Protein AF-A0A5R9L5Q1-F1 (afdb_monomer)

Organism: NCBI:txid1979387

Solvent-accessible surface area (backbone atoms only — not comparable to full-atom values): 7471 Å² total; per-residue (Å²): 134,85,51,80,63,55,55,52,48,53,53,50,52,54,51,52,48,52,56,34,30,76,72,69,36,64,41,78,45,87,42,58,90,82,37,53,93,32,32,35,36,38,36,56,90,69,50,39,33,39,31,31,71,37,97,82,75,76,49,78,41,80,76,47,74,56,52,72,70,56,48,52,51,52,24,62,74,69,72,47,72,80,74,80,62,74,69,77,74,88,49,88,90,71,72,74,61,86,88,66,70,76,78,84,76,91,75,79,89,82,82,90,82,85,86,133

Secondary structure (DSSP, 8-state):
---HHHHHHHHHHHHHHHHHHHTT--EEE--HHHHTTSEEEE-TTS-EEEEEE-TTSS-EEEEEEPPHHHHHHHHHHTTPPP----TT---GGG---GGGPPP-------------

Sequence (116 aa):
MRTKLEIRLDEGIRKLRLETFEKGFPFMIHDQEIAGEGFILEYPAGTMKLMKLAANNQDIVEIRSFNSTEIDQIRKRHNLSFPNIPELSLHPDRMMPIKNLPLLKSSIPTINISFS

Nearest PDB structures (foldseek):
  7eyq-assembly1_A  TM=5.553E-01  e=8.674E-01  Recombinant vesicular stomatitis Indiana virus rVSV-G/GFP
  7eye-assembly1_A  TM=5.681E-01  e=1.342E+00  Recombinant vesicular stomatitis Indiana virus rVSV-G/GFP
  7r5j-assembly1_D0  TM=4.997E-01  e=1.113E+00  Homo sapiens
  5wlc-assembly1_LH  TM=6.155E-01  e=3.872E+00  Saccharomyces cerevisiae BY4741
  9hcj-assembly1_D0  TM=5.224E-01  e=2.503E+00  Dictyostelium discoideum

Structure (mmCIF, N/CA/C/O backbone):
data_AF-A0A5R9L5Q1-F1
#
_entry.id   AF-A0A5R9L5Q1-F1
#
loop_
_atom_site.group_PDB
_atom_site.id
_atom_site.type_symbol
_atom_site.label_atom_id
_atom_site.label_alt_id
_atom_site.label_comp_id
_atom_site.label_asym_id
_atom_site.label_entity_id
_atom_site.label_seq_id
_atom_site.pdbx_PDB_ins_code
_atom_site.Cartn_x
_atom_site.Cartn_y
_atom_site.Cartn_z
_atom_site.occupancy
_atom_site.B_iso_or_equiv
_atom_site.auth_seq_id
_atom_site.auth_comp_id
_atom_site.auth_asym_id
_atom_site.auth_atom_id
_atom_site.pdbx_PDB_model_num
ATOM 1 N N . MET A 1 1 ? 16.016 15.816 -10.478 1.00 65.75 1 MET A N 1
ATOM 2 C CA . MET A 1 1 ? 17.091 14.815 -10.285 1.00 65.75 1 MET A CA 1
ATOM 3 C C . MET A 1 1 ? 17.016 14.372 -8.835 1.00 65.75 1 MET A C 1
ATOM 5 O O . MET A 1 1 ? 17.015 15.256 -7.991 1.00 65.75 1 MET A O 1
ATOM 9 N N . ARG A 1 2 ? 16.863 13.070 -8.552 1.00 78.56 2 ARG A N 1
ATOM 10 C CA . ARG A 1 2 ? 16.746 12.590 -7.163 1.00 78.56 2 ARG A CA 1
ATOM 11 C C . ARG A 1 2 ? 18.084 12.674 -6.437 1.00 78.56 2 ARG A C 1
ATOM 13 O O . ARG A 1 2 ? 19.137 12.487 -7.053 1.00 78.56 2 ARG A O 1
ATOM 20 N N . THR A 1 3 ? 18.050 12.926 -5.137 1.00 90.81 3 THR A N 1
ATOM 21 C CA . THR A 1 3 ? 19.245 12.927 -4.290 1.00 90.81 3 THR A CA 1
ATOM 22 C C . THR A 1 3 ? 19.685 11.497 -3.950 1.00 90.81 3 THR A C 1
ATOM 24 O O . THR A 1 3 ? 18.905 10.546 -3.977 1.00 90.81 3 THR A O 1
ATOM 27 N N . LYS A 1 4 ? 20.958 11.316 -3.569 1.00 88.50 4 LYS A N 1
ATOM 28 C CA . LYS A 1 4 ? 21.460 10.020 -3.062 1.00 88.50 4 LYS A CA 1
ATOM 29 C C . LYS A 1 4 ? 20.750 9.561 -1.783 1.00 88.50 4 LYS A C 1
ATOM 31 O O . LYS A 1 4 ? 20.823 8.385 -1.432 1.00 88.50 4 LYS A O 1
ATOM 36 N N . LEU A 1 5 ? 20.165 10.492 -1.030 1.00 89.75 5 LEU A N 1
ATOM 37 C CA . LEU A 1 5 ? 19.407 10.175 0.174 1.00 89.75 5 LEU A CA 1
ATOM 38 C C . LEU A 1 5 ? 18.028 9.623 -0.196 1.00 89.75 5 LEU A C 1
ATOM 40 O O . LEU A 1 5 ? 17.662 8.572 0.313 1.00 89.75 5 LEU A O 1
ATOM 44 N N . GLU A 1 6 ? 17.335 10.268 -1.136 1.00 81.69 6 GLU A N 1
ATOM 45 C CA . GLU A 1 6 ? 16.043 9.807 -1.666 1.00 81.69 6 GLU A CA 1
ATOM 46 C C . GLU A 1 6 ? 16.139 8.398 -2.252 1.00 81.69 6 GLU A C 1
ATOM 48 O O . GLU A 1 6 ? 15.339 7.542 -1.906 1.00 81.69 6 GLU A O 1
ATOM 53 N N . ILE A 1 7 ? 17.171 8.112 -3.053 1.00 85.44 7 ILE A N 1
ATOM 54 C CA . ILE A 1 7 ? 17.366 6.769 -3.629 1.00 85.44 7 ILE A CA 1
ATOM 55 C C . ILE A 1 7 ? 17.515 5.703 -2.532 1.00 85.44 7 ILE A C 1
ATOM 57 O O . ILE A 1 7 ? 16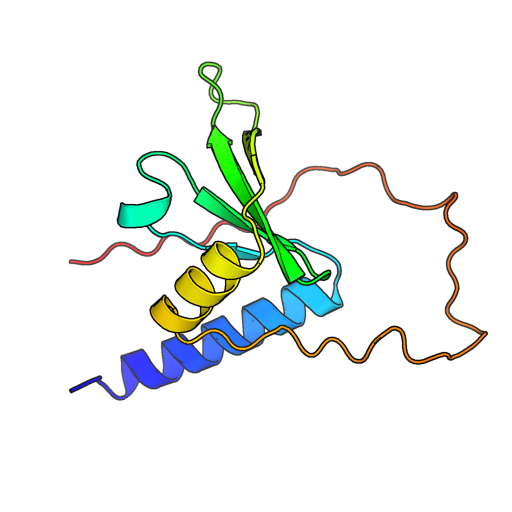.889 4.649 -2.602 1.00 85.44 7 ILE A O 1
ATOM 61 N N . ARG A 1 8 ? 18.316 5.975 -1.492 1.00 88.44 8 ARG A N 1
ATOM 62 C CA . ARG A 1 8 ? 18.506 5.034 -0.374 1.00 88.44 8 ARG A CA 1
ATOM 63 C C . ARG A 1 8 ? 17.238 4.860 0.459 1.00 88.44 8 ARG A C 1
ATOM 65 O O . ARG A 1 8 ? 16.982 3.766 0.957 1.00 88.44 8 ARG A O 1
ATOM 72 N N . LEU A 1 9 ? 16.458 5.927 0.613 1.00 86.94 9 LEU A N 1
ATOM 73 C CA . LEU A 1 9 ? 15.164 5.870 1.281 1.00 86.94 9 LEU A CA 1
ATOM 74 C C . LEU A 1 9 ? 14.181 5.002 0.483 1.00 86.94 9 LEU A C 1
ATOM 76 O O . LEU A 1 9 ? 13.586 4.096 1.061 1.00 86.94 9 LEU A O 1
ATOM 80 N N . ASP A 1 10 ? 14.084 5.207 -0.833 1.00 85.94 10 ASP A N 1
ATOM 81 C CA . ASP A 1 10 ? 13.241 4.411 -1.734 1.00 85.94 10 ASP A CA 1
ATOM 82 C C . ASP A 1 10 ? 13.604 2.916 -1.664 1.00 85.94 10 ASP A C 1
ATOM 84 O O . ASP A 1 10 ? 12.730 2.050 -1.562 1.00 85.94 10 ASP A O 1
ATOM 88 N N . GLU A 1 11 ? 14.901 2.591 -1.662 1.00 87.62 11 GLU A N 1
ATOM 89 C CA . GLU A 1 11 ? 15.390 1.217 -1.499 1.00 87.62 11 GLU A CA 1
ATOM 90 C C . GLU A 1 11 ? 14.997 0.612 -0.146 1.00 87.62 11 GLU A C 1
ATOM 92 O O . GLU A 1 11 ? 14.544 -0.537 -0.089 1.00 87.62 11 GLU A O 1
ATOM 97 N N . GLY A 1 12 ? 15.134 1.383 0.93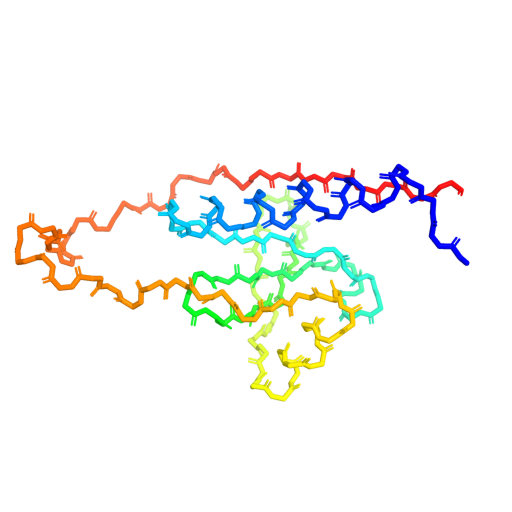7 1.00 90.94 12 GLY A N 1
ATOM 98 C CA . GLY A 1 12 ? 14.736 0.975 2.283 1.00 90.94 12 GLY A CA 1
ATOM 99 C C . GLY A 1 12 ? 13.235 0.708 2.393 1.00 90.94 12 GLY A C 1
ATOM 100 O O . GLY A 1 12 ? 12.831 -0.327 2.925 1.00 90.94 12 GLY A O 1
ATOM 101 N N . ILE A 1 13 ? 12.409 1.587 1.819 1.00 89.94 13 ILE A N 1
ATOM 102 C CA . ILE A 1 13 ? 10.949 1.433 1.768 1.00 89.94 13 ILE A CA 1
ATOM 103 C C . ILE A 1 13 ? 10.573 0.185 0.964 1.00 89.94 13 ILE A C 1
ATOM 105 O O . ILE A 1 13 ? 9.743 -0.609 1.409 1.00 89.94 13 ILE A O 1
ATOM 109 N N . ARG A 1 14 ? 11.217 -0.047 -0.188 1.00 89.31 14 ARG A N 1
ATOM 110 C CA . ARG A 1 14 ? 10.977 -1.246 -1.002 1.00 89.31 14 ARG A CA 1
ATOM 111 C C . ARG A 1 14 ? 11.292 -2.524 -0.228 1.00 89.31 14 ARG A C 1
ATOM 113 O O . ARG A 1 14 ? 10.514 -3.475 -0.295 1.00 89.31 14 ARG A O 1
ATOM 120 N N . LYS A 1 15 ? 12.403 -2.546 0.514 1.00 91.50 15 LYS A N 1
ATOM 121 C CA . LYS A 1 15 ? 12.778 -3.683 1.363 1.00 91.50 15 LYS A CA 1
ATOM 122 C C . LYS A 1 15 ? 11.750 -3.911 2.473 1.00 91.50 15 LYS A C 1
ATOM 124 O O . LYS A 1 15 ? 11.261 -5.026 2.619 1.00 91.50 15 LYS A O 1
ATOM 129 N N . LEU A 1 16 ? 11.358 -2.851 3.181 1.00 93.00 16 LEU A N 1
ATOM 130 C CA . LEU A 1 16 ? 10.354 -2.924 4.243 1.00 93.00 16 LEU A CA 1
ATOM 131 C C . LEU A 1 16 ? 9.005 -3.446 3.731 1.00 93.00 16 LEU A C 1
ATOM 133 O O . LEU A 1 16 ? 8.369 -4.269 4.390 1.00 93.00 16 LEU A O 1
ATOM 137 N N . ARG A 1 17 ? 8.577 -3.003 2.545 1.00 92.69 17 ARG A N 1
ATOM 138 C CA . ARG A 1 17 ? 7.352 -3.488 1.903 1.00 92.69 17 ARG A CA 1
ATOM 139 C C . ARG A 1 17 ? 7.403 -4.992 1.648 1.00 92.69 17 ARG A C 1
ATOM 141 O O . ARG A 1 17 ? 6.452 -5.690 1.984 1.00 92.69 17 ARG A O 1
ATOM 148 N N . LEU A 1 18 ? 8.511 -5.497 1.104 1.00 91.06 18 LEU A N 1
ATOM 149 C CA . LEU A 1 18 ? 8.684 -6.934 0.864 1.00 91.06 18 LEU A CA 1
ATOM 150 C C . LEU A 1 18 ? 8.677 -7.734 2.174 1.00 91.06 18 LEU A C 1
ATOM 152 O O . LEU A 1 18 ? 7.921 -8.694 2.283 1.00 91.06 18 LEU A O 1
ATOM 156 N N . GLU A 1 19 ? 9.415 -7.293 3.195 1.00 92.94 19 GLU A N 1
ATOM 157 C CA . GLU A 1 19 ? 9.430 -7.948 4.513 1.00 92.94 19 GLU A CA 1
ATOM 158 C C . GLU A 1 19 ? 8.045 -7.946 5.186 1.00 92.94 19 GLU A C 1
ATOM 160 O O . GLU A 1 19 ? 7.684 -8.882 5.901 1.00 92.94 19 GLU A O 1
ATOM 165 N N . THR A 1 20 ? 7.249 -6.896 4.965 1.00 93.00 20 THR A N 1
ATOM 166 C CA . THR A 1 20 ? 5.870 -6.802 5.470 1.00 93.00 20 THR A CA 1
ATOM 167 C C . THR A 1 20 ? 4.987 -7.864 4.812 1.00 93.00 20 THR A C 1
ATOM 169 O O . THR A 1 20 ? 4.239 -8.560 5.503 1.00 93.00 20 THR A O 1
ATOM 172 N N . PHE A 1 21 ? 5.131 -8.060 3.498 1.00 92.62 21 PHE A N 1
ATOM 173 C CA . PHE A 1 21 ? 4.396 -9.087 2.762 1.00 92.62 21 PHE A CA 1
ATOM 174 C C . PHE A 1 21 ? 4.836 -10.510 3.088 1.00 92.62 21 PHE A C 1
ATOM 176 O O . PHE A 1 21 ? 3.978 -11.378 3.227 1.00 92.62 21 PHE A O 1
ATOM 183 N N . GLU A 1 22 ? 6.134 -10.753 3.273 1.00 90.50 22 GLU A N 1
ATOM 184 C CA . GLU A 1 22 ? 6.659 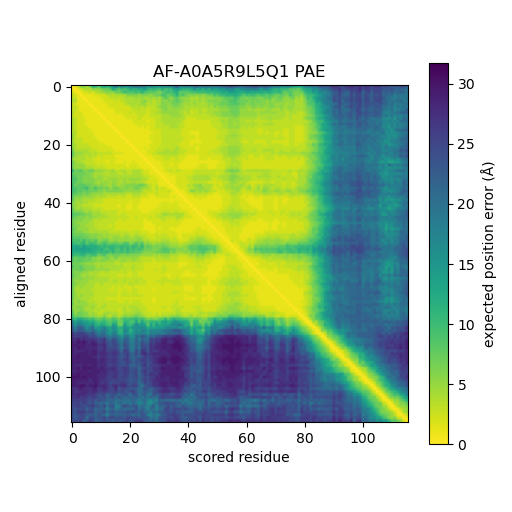-12.054 3.716 1.00 90.50 22 GLU A CA 1
ATOM 185 C C . GLU A 1 22 ? 6.075 -12.478 5.070 1.00 90.50 22 GLU A C 1
ATOM 187 O O . GLU A 1 22 ? 5.870 -13.664 5.325 1.00 90.50 22 GLU A O 1
ATOM 192 N N . LYS A 1 23 ? 5.750 -11.507 5.927 1.00 91.50 23 LYS A N 1
ATOM 193 C CA . LYS A 1 23 ? 5.081 -11.728 7.215 1.00 91.50 23 LYS A CA 1
ATOM 194 C C . LYS A 1 23 ? 3.553 -11.817 7.112 1.00 91.50 23 LYS A C 1
ATOM 196 O O . LYS A 1 23 ? 2.890 -12.011 8.127 1.00 91.50 23 LYS A O 1
ATOM 201 N N . GLY A 1 24 ? 2.987 -11.674 5.914 1.00 91.12 24 GLY A N 1
ATOM 202 C CA . GLY A 1 24 ? 1.547 -11.749 5.668 1.00 91.12 24 GLY A CA 1
ATOM 203 C C . GLY A 1 24 ? 0.768 -10.479 6.022 1.00 91.12 24 GLY A C 1
ATOM 204 O O . GLY A 1 24 ? -0.461 -10.522 6.076 1.00 91.12 24 GLY A O 1
ATOM 205 N N . PHE A 1 25 ? 1.444 -9.351 6.255 1.00 93.75 25 PHE A N 1
ATOM 206 C CA . PHE A 1 25 ? 0.794 -8.090 6.614 1.00 93.75 25 PHE A CA 1
ATOM 207 C C . PHE A 1 25 ? 0.544 -7.202 5.388 1.00 93.75 25 PHE A C 1
ATOM 209 O O . PHE A 1 25 ? 1.309 -7.255 4.424 1.00 93.75 25 PHE A O 1
ATOM 216 N N . PRO A 1 26 ? -0.511 -6.367 5.399 1.00 94.50 26 PRO A N 1
ATOM 217 C CA . PRO A 1 26 ? -0.685 -5.338 4.388 1.00 94.50 26 PRO A CA 1
ATOM 218 C C . PRO A 1 26 ? 0.341 -4.214 4.562 1.00 94.50 26 PRO A C 1
ATOM 220 O O . PRO A 1 26 ? 0.753 -3.890 5.677 1.00 94.50 26 PRO A O 1
ATOM 223 N N . PHE A 1 27 ? 0.709 -3.585 3.453 1.00 95.00 27 PHE A N 1
ATOM 224 C CA . PHE A 1 27 ? 1.578 -2.421 3.412 1.00 95.00 27 PHE A CA 1
ATOM 225 C C . PHE A 1 27 ? 0.755 -1.172 3.095 1.00 95.00 27 PHE A C 1
ATOM 227 O O . PHE A 1 27 ? -0.008 -1.152 2.126 1.00 95.00 27 PHE A O 1
ATOM 234 N N . MET A 1 28 ? 0.899 -0.135 3.917 1.00 94.94 28 MET A N 1
ATOM 235 C CA . MET A 1 28 ? 0.176 1.120 3.741 1.00 94.94 28 MET A CA 1
ATOM 236 C C . MET A 1 28 ? 0.910 2.032 2.757 1.00 94.94 28 MET A C 1
ATOM 238 O O . MET A 1 28 ? 2.091 2.322 2.929 1.00 94.94 28 MET A O 1
ATOM 242 N N . ILE A 1 29 ? 0.191 2.510 1.745 1.00 93.25 29 ILE A N 1
ATOM 243 C CA . ILE A 1 29 ? 0.664 3.490 0.771 1.00 93.25 29 ILE A CA 1
ATOM 244 C C . ILE A 1 29 ? -0.095 4.792 1.023 1.00 93.25 29 ILE A C 1
ATOM 246 O O . ILE A 1 29 ? -1.329 4.828 0.993 1.00 93.25 29 ILE A O 1
ATOM 250 N N . HIS A 1 30 ? 0.657 5.860 1.274 1.00 87.75 30 HIS A N 1
ATOM 251 C CA . HIS A 1 30 ? 0.112 7.197 1.453 1.00 87.75 30 HIS A CA 1
ATOM 252 C C . HIS A 1 30 ? 0.159 7.952 0.118 1.00 87.75 30 HIS A C 1
ATOM 254 O O . HIS A 1 30 ? 1.232 8.299 -0.370 1.00 87.75 30 HIS A O 1
ATOM 260 N N . ASP A 1 31 ? -1.008 8.189 -0.478 1.00 90.12 31 ASP A N 1
ATOM 261 C CA . ASP A 1 31 ? -1.167 8.943 -1.725 1.00 90.12 31 ASP A CA 1
ATOM 262 C C . ASP A 1 31 ? -2.404 9.833 -1.600 1.00 90.12 31 ASP A C 1
ATOM 264 O O . ASP A 1 31 ? -3.526 9.352 -1.730 1.00 90.12 31 ASP A O 1
ATOM 268 N N . GLN A 1 32 ? -2.207 11.123 -1.325 1.00 89.44 32 GLN A N 1
ATOM 269 C CA . GLN A 1 32 ? -3.315 12.065 -1.131 1.00 89.44 32 GLN A CA 1
ATOM 270 C C . GLN A 1 32 ? -4.103 12.332 -2.415 1.00 89.44 32 GLN A C 1
ATOM 272 O O . GLN A 1 32 ? -5.290 12.636 -2.342 1.00 89.44 32 GLN A O 1
ATOM 277 N N . GLU A 1 33 ? -3.485 12.197 -3.590 1.00 90.19 33 GLU A N 1
ATOM 278 C CA . GLU A 1 33 ? -4.192 12.412 -4.853 1.00 90.19 33 GLU A CA 1
ATOM 279 C C . GLU A 1 33 ? -5.191 11.286 -5.131 1.00 90.19 33 GLU A C 1
ATOM 281 O O . GLU A 1 33 ? -6.263 11.532 -5.678 1.00 90.19 33 GLU A O 1
ATOM 286 N N . ILE A 1 34 ? -4.847 10.049 -4.757 1.00 89.38 34 ILE A N 1
ATOM 287 C CA . ILE A 1 34 ? -5.710 8.879 -4.978 1.00 89.38 34 ILE A CA 1
ATOM 288 C C . ILE A 1 34 ? -6.632 8.633 -3.784 1.00 89.38 34 ILE A C 1
ATOM 290 O O . ILE A 1 34 ? -7.801 8.290 -3.964 1.00 89.38 34 ILE A O 1
ATOM 294 N N . ALA A 1 35 ? -6.108 8.761 -2.567 1.00 89.62 35 ALA A N 1
ATOM 295 C CA . ALA A 1 35 ? -6.806 8.380 -1.347 1.00 89.62 35 ALA A CA 1
ATOM 296 C C . ALA A 1 35 ? -7.539 9.544 -0.665 1.00 89.62 35 ALA A C 1
ATOM 298 O O . ALA A 1 35 ? -8.388 9.288 0.190 1.00 89.62 35 ALA A O 1
ATOM 299 N N . GLY A 1 36 ? -7.256 10.799 -1.034 1.00 90.62 36 GLY A N 1
ATOM 300 C CA . GLY A 1 36 ? -7.815 11.974 -0.368 1.00 90.62 36 GLY A CA 1
ATOM 301 C C . GLY A 1 36 ? -7.471 11.975 1.122 1.00 90.62 36 GLY A C 1
ATOM 302 O O . GLY A 1 36 ? -6.302 11.977 1.495 1.00 90.62 36 GLY A O 1
ATOM 303 N N . GLU A 1 37 ? -8.501 11.929 1.970 1.00 88.81 37 GLU A N 1
ATOM 304 C CA . GLU A 1 37 ? -8.373 11.822 3.435 1.00 88.81 37 GLU A CA 1
ATOM 305 C C . GLU A 1 37 ? -8.135 10.381 3.937 1.00 88.81 37 GLU A C 1
ATOM 307 O O . GLU A 1 37 ? -8.022 10.142 5.139 1.00 88.81 37 GLU A O 1
ATOM 312 N N . GLY A 1 38 ? -8.119 9.398 3.036 1.00 93.06 38 GLY A N 1
ATOM 313 C CA . GLY A 1 38 ? -7.894 7.988 3.341 1.00 93.06 38 GLY A CA 1
ATOM 314 C C . GLY A 1 38 ? -6.454 7.528 3.115 1.00 93.06 38 GLY A C 1
ATOM 315 O O . GLY A 1 38 ? -5.520 8.311 2.969 1.00 93.06 38 GLY A O 1
ATOM 316 N N . PHE A 1 39 ? -6.282 6.210 3.049 1.00 94.94 39 PHE A N 1
ATOM 317 C CA . PHE A 1 39 ? -5.013 5.557 2.733 1.00 94.94 39 PHE A CA 1
ATOM 318 C C . PHE A 1 39 ? -5.242 4.257 1.962 1.00 94.94 39 PHE A C 1
ATOM 320 O O . PHE A 1 39 ? -6.305 3.637 2.037 1.00 94.94 39 PHE A O 1
ATOM 327 N N . ILE A 1 40 ? -4.230 3.832 1.211 1.00 96.56 40 ILE A N 1
ATOM 328 C CA . ILE A 1 40 ? -4.283 2.602 0.422 1.00 96.56 40 ILE A CA 1
ATOM 329 C C . ILE A 1 40 ? -3.593 1.493 1.215 1.00 96.56 40 ILE A C 1
ATOM 331 O O . ILE A 1 40 ? -2.487 1.682 1.714 1.00 96.56 40 ILE A O 1
ATOM 335 N N . LEU A 1 41 ? -4.219 0.322 1.313 1.00 96.50 41 LEU A N 1
ATOM 336 C CA . LEU A 1 41 ? -3.567 -0.896 1.792 1.00 96.50 41 LEU A CA 1
ATOM 337 C C . LEU A 1 41 ? -3.323 -1.831 0.615 1.00 96.50 41 LEU A C 1
ATOM 339 O O . LEU A 1 41 ? -4.273 -2.281 -0.027 1.00 96.50 41 LEU A O 1
ATOM 343 N N . GLU A 1 42 ? -2.060 -2.148 0.354 1.00 95.12 42 GLU A N 1
ATOM 344 C CA . GLU A 1 42 ? -1.681 -3.247 -0.528 1.00 95.12 42 GLU A CA 1
ATOM 345 C C . GLU A 1 42 ? -1.501 -4.520 0.292 1.00 95.12 42 GLU A C 1
ATOM 347 O O . GLU A 1 42 ? -0.824 -4.523 1.316 1.00 95.12 42 GLU A O 1
ATOM 352 N N . TYR A 1 43 ? -2.105 -5.612 -0.157 1.00 94.44 43 TYR A N 1
ATOM 353 C CA . TYR A 1 43 ? -2.038 -6.902 0.515 1.00 94.44 43 TYR A CA 1
ATOM 354 C C . TYR A 1 43 ? -1.013 -7.820 -0.160 1.00 94.44 43 TYR A C 1
ATOM 356 O O . TYR A 1 43 ? -0.757 -7.667 -1.357 1.00 94.44 43 TYR A O 1
ATOM 364 N N . PRO A 1 44 ? -0.496 -8.838 0.556 1.00 91.88 44 PRO A N 1
ATOM 365 C CA . PRO A 1 44 ? 0.448 -9.808 -0.004 1.00 91.88 44 PRO A CA 1
ATOM 366 C C . PRO A 1 44 ? -0.046 -10.481 -1.295 1.00 91.88 44 PRO A C 1
ATOM 368 O O . PRO A 1 44 ? 0.728 -10.712 -2.214 1.00 91.88 44 PRO A O 1
ATOM 371 N N . ALA A 1 45 ? -1.356 -10.721 -1.415 1.00 89.62 45 ALA A N 1
ATOM 372 C CA . ALA A 1 45 ? -1.968 -11.295 -2.617 1.00 89.62 45 ALA A CA 1
ATOM 373 C C . ALA A 1 45 ? -1.958 -10.353 -3.844 1.00 89.62 45 ALA A C 1
ATOM 375 O O . ALA A 1 45 ? -2.489 -10.696 -4.896 1.00 89.62 45 ALA A O 1
ATOM 376 N N . GLY A 1 46 ? -1.414 -9.142 -3.712 1.00 89.44 46 GLY A N 1
ATOM 377 C CA . GLY A 1 46 ? -1.340 -8.149 -4.778 1.00 89.44 46 GLY A CA 1
ATOM 378 C C . GLY A 1 46 ? -2.607 -7.309 -4.954 1.00 89.44 46 GLY A C 1
ATOM 379 O O . GLY A 1 46 ? -2.606 -6.420 -5.807 1.00 89.44 46 GLY A O 1
ATOM 380 N N . THR A 1 47 ? -3.657 -7.544 -4.160 1.00 94.75 47 THR A N 1
ATOM 381 C CA . THR A 1 47 ? -4.869 -6.711 -4.125 1.00 94.75 47 THR A CA 1
ATOM 382 C C . THR A 1 47 ? -4.621 -5.406 -3.375 1.00 94.75 47 THR A C 1
ATOM 384 O O . THR A 1 47 ? -3.855 -5.388 -2.410 1.00 94.75 47 THR A O 1
ATOM 387 N N . MET A 1 48 ? -5.328 -4.338 -3.747 1.00 96.69 48 MET A N 1
ATOM 388 C CA . MET A 1 48 ? -5.300 -3.069 -3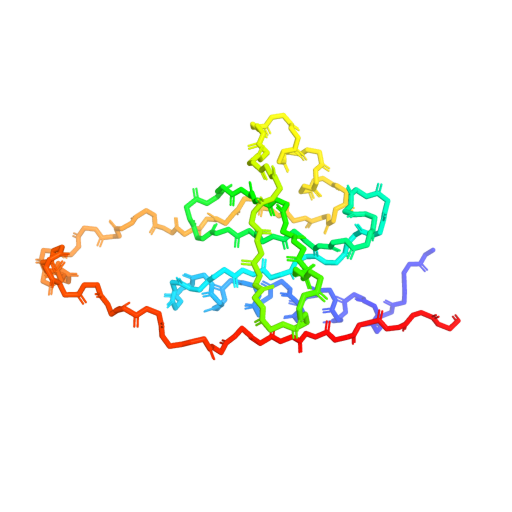.018 1.00 96.69 48 MET A CA 1
ATOM 389 C C . MET A 1 48 ? -6.702 -2.626 -2.613 1.00 96.69 48 MET A C 1
ATOM 391 O O . MET A 1 48 ? -7.668 -2.831 -3.353 1.00 96.69 48 MET A O 1
ATOM 395 N N . LYS A 1 49 ? -6.796 -1.966 -1.459 1.00 97.69 49 LYS A N 1
ATOM 396 C CA . LYS A 1 49 ? -8.039 -1.388 -0.942 1.00 97.69 49 LYS A CA 1
ATOM 397 C C . LYS A 1 49 ? -7.836 0.055 -0.521 1.00 97.69 49 LYS A C 1
ATOM 399 O O . LYS A 1 49 ? -6.807 0.386 0.065 1.00 97.69 49 LYS A O 1
ATOM 404 N N . LEU A 1 50 ? -8.828 0.891 -0.803 1.00 97.12 50 LEU A N 1
ATOM 405 C CA . LEU A 1 50 ? -8.925 2.233 -0.252 1.00 97.12 50 LEU A CA 1
ATOM 406 C C . LEU A 1 50 ? -9.633 2.149 1.097 1.00 97.12 50 LEU A C 1
ATOM 408 O O . LEU A 1 50 ? -10.775 1.690 1.178 1.00 97.12 50 LEU A O 1
ATOM 412 N N . MET A 1 51 ? -8.961 2.623 2.134 1.00 96.06 51 MET A N 1
ATOM 413 C CA . MET A 1 51 ? -9.436 2.611 3.509 1.00 96.06 51 MET A CA 1
ATOM 414 C C . MET A 1 51 ? -9.501 4.041 4.045 1.00 96.06 51 MET A C 1
ATOM 416 O O . MET A 1 51 ? -8.795 4.928 3.566 1.00 96.06 51 MET A O 1
ATOM 420 N N . LYS A 1 52 ? -10.319 4.268 5.069 1.00 94.88 52 LYS A N 1
ATOM 421 C CA . LYS A 1 52 ? -10.296 5.508 5.854 1.00 94.88 52 LYS A CA 1
ATOM 422 C C . LYS A 1 52 ? -10.547 5.233 7.324 1.00 94.88 52 LYS A C 1
ATOM 424 O O . LYS A 1 52 ? -11.126 4.205 7.678 1.00 94.88 52 LYS A O 1
ATOM 429 N N . LEU A 1 53 ? -10.159 6.187 8.161 1.00 92.69 53 LEU A N 1
ATOM 430 C CA . LEU A 1 53 ? -10.602 6.227 9.545 1.00 92.69 53 LEU A CA 1
ATOM 431 C C . LEU A 1 53 ? -12.103 6.563 9.579 1.00 92.69 53 LEU A C 1
ATOM 433 O O . LEU A 1 53 ? -12.571 7.461 8.874 1.00 92.69 53 LEU A O 1
ATOM 437 N N . ALA A 1 54 ? -12.879 5.804 10.344 1.00 91.44 54 ALA A N 1
ATOM 438 C CA . ALA A 1 54 ? -14.289 6.082 10.569 1.00 91.44 54 ALA A CA 1
ATOM 439 C C . ALA A 1 54 ? -14.459 7.353 11.414 1.00 91.44 54 ALA A C 1
ATOM 441 O O . ALA A 1 54 ? -13.555 7.765 12.134 1.00 91.44 54 ALA A O 1
ATOM 442 N N . ALA A 1 55 ? -15.654 7.950 11.380 1.00 90.44 55 ALA A N 1
ATOM 443 C CA . ALA A 1 55 ? -15.947 9.189 12.108 1.00 90.44 55 ALA A CA 1
ATOM 444 C C . ALA A 1 55 ? -15.771 9.071 13.637 1.00 90.44 55 ALA A C 1
ATOM 446 O O . ALA A 1 55 ? -15.639 10.079 14.324 1.00 90.44 55 ALA A O 1
ATOM 447 N N . ASN A 1 56 ? -15.763 7.847 14.176 1.00 90.06 56 ASN A N 1
ATOM 448 C CA . ASN A 1 56 ? -15.498 7.579 15.590 1.00 90.06 56 ASN A CA 1
ATOM 449 C C . ASN A 1 56 ? -14.000 7.600 15.953 1.00 90.06 56 ASN A C 1
ATOM 451 O O . ASN A 1 56 ? -13.666 7.424 17.121 1.00 90.06 56 ASN A O 1
ATOM 455 N N . ASN A 1 57 ? -13.109 7.794 14.975 1.00 85.62 57 ASN A N 1
ATOM 456 C CA . ASN A 1 57 ? -11.652 7.802 15.116 1.00 85.62 57 ASN A CA 1
ATOM 457 C C . ASN A 1 57 ? -11.043 6.533 15.736 1.00 85.62 57 ASN A C 1
ATOM 459 O O . ASN A 1 57 ? -9.909 6.563 16.211 1.00 85.62 57 ASN A O 1
ATOM 463 N N . GLN A 1 58 ? -11.779 5.422 15.738 1.00 89.25 58 GLN A N 1
ATOM 464 C CA . GLN A 1 58 ? -11.341 4.155 16.329 1.00 89.25 58 GLN A CA 1
ATOM 465 C C . GLN A 1 58 ? -11.259 3.042 15.291 1.00 89.25 58 GLN A C 1
ATOM 467 O O . GLN A 1 58 ? -10.347 2.219 15.349 1.00 89.25 58 GLN A O 1
ATOM 472 N N . ASP A 1 59 ? -12.166 3.050 14.315 1.00 91.31 59 ASP A N 1
ATOM 473 C CA . ASP A 1 59 ? -12.262 1.979 13.334 1.00 91.31 59 ASP A CA 1
ATOM 474 C C . ASP A 1 59 ? -11.696 2.386 11.980 1.00 91.31 59 ASP A C 1
ATOM 476 O O . ASP A 1 59 ? -11.821 3.528 11.537 1.00 91.31 59 ASP A O 1
ATOM 480 N N . ILE A 1 60 ? -11.113 1.414 11.283 1.00 92.38 60 ILE A N 1
ATOM 481 C CA . ILE A 1 60 ? -10.711 1.557 9.887 1.00 92.38 60 ILE A CA 1
ATOM 482 C C . ILE A 1 60 ? -11.767 0.868 9.029 1.00 92.38 60 ILE A C 1
ATOM 484 O O . ILE A 1 60 ? -12.045 -0.317 9.210 1.00 92.38 60 ILE A O 1
ATOM 488 N N . VAL A 1 61 ? -12.330 1.601 8.072 1.00 94.69 61 VAL A N 1
ATOM 489 C CA . VAL A 1 61 ? -13.368 1.095 7.167 1.00 94.69 61 VAL A CA 1
ATOM 490 C C . VAL A 1 61 ? -12.870 1.062 5.728 1.00 94.69 61 VAL A C 1
ATOM 492 O O . VAL A 1 61 ? -12.172 1.970 5.273 1.00 94.69 61 VAL A O 1
ATOM 495 N N . GLU A 1 62 ? -13.235 0.004 5.004 1.00 95.94 62 GLU A N 1
ATOM 496 C CA . GLU A 1 62 ? -13.014 -0.090 3.560 1.00 95.94 62 GLU A CA 1
ATOM 497 C C . GLU A 1 62 ? -14.002 0.827 2.834 1.00 95.94 62 GLU A C 1
ATOM 499 O O . GLU A 1 62 ? -15.208 0.762 3.063 1.00 95.94 62 GLU A O 1
ATOM 504 N N . ILE A 1 63 ? -13.486 1.678 1.948 1.00 96.19 63 ILE A N 1
ATOM 505 C CA . ILE A 1 63 ? -14.305 2.472 1.027 1.00 96.19 63 ILE A CA 1
ATOM 506 C C . ILE A 1 63 ? -14.596 1.650 -0.227 1.00 96.19 63 ILE A C 1
ATOM 508 O O . ILE A 1 63 ? -15.741 1.567 -0.663 1.00 96.19 63 ILE A O 1
ATOM 512 N N . ARG A 1 64 ? -13.545 1.075 -0.825 1.00 96.62 64 ARG A N 1
ATOM 513 C CA . ARG A 1 64 ? -13.633 0.229 -2.020 1.00 96.62 64 ARG A CA 1
ATOM 514 C C . ARG A 1 64 ? -12.356 -0.575 -2.241 1.00 96.62 64 ARG A C 1
ATOM 516 O O . ARG A 1 64 ? -11.271 -0.168 -1.826 1.00 96.62 64 ARG A O 1
ATOM 523 N N . SER A 1 65 ? -12.482 -1.646 -3.012 1.00 97.06 65 SER A N 1
ATOM 524 C CA . SER A 1 65 ? -11.350 -2.353 -3.610 1.00 97.06 65 SER A CA 1
ATOM 525 C C . SER A 1 65 ? -10.961 -1.719 -4.954 1.00 97.06 65 SER A C 1
ATOM 527 O O . SER A 1 65 ? -11.821 -1.214 -5.682 1.00 97.06 65 SER A O 1
ATOM 529 N N . PHE A 1 66 ? -9.667 -1.728 -5.277 1.00 96.25 66 PHE A N 1
ATOM 530 C CA . PHE A 1 66 ? -9.164 -1.293 -6.582 1.00 96.25 66 PHE A CA 1
ATOM 531 C C . PHE A 1 66 ? -9.209 -2.448 -7.588 1.00 96.25 66 PHE A C 1
ATOM 533 O O . PHE A 1 66 ? -8.952 -3.600 -7.233 1.00 96.25 66 PHE A O 1
ATOM 540 N N . ASN A 1 67 ? -9.509 -2.145 -8.851 1.00 95.50 67 ASN A N 1
ATOM 541 C CA . ASN A 1 67 ? -9.378 -3.120 -9.935 1.00 95.50 67 ASN A CA 1
ATOM 542 C C . ASN A 1 67 ? -7.920 -3.227 -10.425 1.00 95.50 67 ASN A C 1
ATOM 544 O O . ASN A 1 67 ? -7.067 -2.420 -10.056 1.00 95.50 67 ASN A O 1
ATOM 548 N N . SER A 1 68 ? -7.622 -4.215 -11.274 1.00 93.31 68 SER A N 1
ATOM 549 C CA . SER A 1 68 ? -6.261 -4.463 -11.774 1.00 93.31 68 SER A CA 1
ATOM 550 C C . SER A 1 68 ? -5.638 -3.247 -12.467 1.00 93.31 68 SER A C 1
ATOM 552 O O . SER A 1 68 ? -4.483 -2.925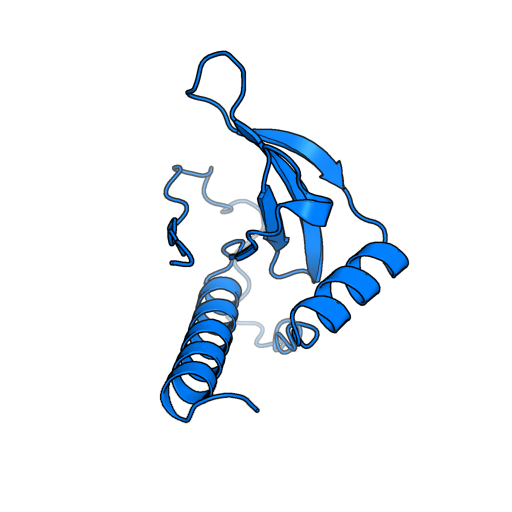 -12.211 1.00 93.31 68 SER A O 1
ATOM 554 N N . THR A 1 69 ? -6.411 -2.529 -13.284 1.00 94.38 69 THR A N 1
ATOM 555 C CA . THR A 1 69 ? -5.934 -1.344 -14.007 1.00 94.38 69 THR A CA 1
ATOM 556 C C . THR A 1 69 ? -5.551 -0.220 -13.047 1.00 94.38 69 THR A C 1
ATOM 558 O O . THR A 1 69 ? -4.511 0.413 -13.218 1.00 94.38 69 THR A O 1
ATOM 561 N N . GLU A 1 70 ? -6.362 0.026 -12.018 1.00 94.75 70 GLU A N 1
ATOM 562 C CA . GLU A 1 70 ? -6.062 1.029 -10.990 1.00 94.75 70 GLU A CA 1
ATOM 563 C C . GLU A 1 70 ? -4.831 0.637 -10.166 1.00 94.75 70 GLU A C 1
ATOM 565 O O . GLU A 1 70 ? -3.969 1.472 -9.897 1.00 94.75 70 GLU A O 1
ATOM 570 N N . ILE A 1 71 ? -4.715 -0.644 -9.810 1.00 94.31 71 ILE A N 1
ATOM 571 C CA . ILE A 1 71 ? -3.555 -1.182 -9.096 1.00 94.31 71 ILE A CA 1
ATOM 572 C C . ILE A 1 71 ? -2.272 -0.953 -9.906 1.00 94.31 71 ILE A C 1
ATOM 574 O O . ILE A 1 71 ? -1.267 -0.501 -9.356 1.00 94.31 71 ILE A O 1
ATOM 578 N N . ASP A 1 72 ? -2.298 -1.218 -11.212 1.00 92.06 72 ASP A N 1
ATOM 579 C CA . ASP A 1 72 ? -1.139 -1.015 -12.082 1.00 92.06 72 ASP A CA 1
ATOM 580 C C . ASP A 1 72 ? -0.766 0.469 -12.203 1.00 92.06 72 ASP A C 1
ATOM 582 O O . ASP A 1 72 ? 0.418 0.818 -12.203 1.00 92.06 72 ASP A O 1
ATOM 586 N N . GLN A 1 73 ? -1.758 1.363 -12.237 1.00 93.00 73 GLN A N 1
ATOM 587 C CA . GLN A 1 73 ? -1.532 2.810 -12.219 1.00 93.00 73 GLN A CA 1
ATOM 588 C C . GLN A 1 73 ? -0.890 3.275 -10.906 1.00 93.00 73 GLN A C 1
ATOM 590 O O . GLN A 1 73 ? 0.088 4.026 -10.945 1.00 93.00 73 GLN A O 1
ATOM 595 N N . ILE A 1 74 ? -1.383 2.794 -9.759 1.00 92.50 74 ILE A N 1
ATOM 596 C CA . ILE A 1 74 ? -0.810 3.079 -8.434 1.00 92.50 74 ILE A CA 1
ATOM 597 C C . ILE A 1 74 ? 0.637 2.585 -8.381 1.00 92.50 74 ILE A C 1
ATOM 599 O O . ILE A 1 74 ? 1.547 3.336 -8.030 1.00 92.50 74 ILE A O 1
ATOM 603 N N . ARG A 1 75 ? 0.887 1.340 -8.794 1.00 91.12 75 ARG A N 1
ATOM 604 C CA . ARG A 1 75 ? 2.236 0.761 -8.809 1.00 91.12 75 ARG A CA 1
ATOM 605 C C . ARG A 1 75 ? 3.197 1.561 -9.670 1.00 91.12 75 ARG A C 1
ATOM 607 O O . ARG A 1 75 ? 4.287 1.902 -9.217 1.00 91.12 75 ARG A O 1
ATOM 614 N N . LYS A 1 76 ? 2.776 1.919 -10.883 1.00 90.50 76 LYS A N 1
ATOM 615 C CA . LYS A 1 76 ? 3.576 2.734 -11.799 1.00 90.50 76 LYS A CA 1
ATOM 616 C C . LYS A 1 76 ? 3.897 4.105 -11.204 1.00 90.50 76 LYS A C 1
ATOM 618 O O . LYS A 1 76 ? 5.031 4.555 -11.316 1.00 90.50 76 LYS A O 1
ATOM 623 N N . ARG A 1 77 ? 2.921 4.753 -10.564 1.00 89.38 77 ARG A N 1
ATOM 624 C CA . ARG A 1 77 ? 3.094 6.060 -9.915 1.00 89.38 77 ARG A CA 1
ATOM 625 C C . ARG A 1 77 ? 4.124 6.009 -8.787 1.00 89.38 77 ARG A C 1
ATOM 627 O O . ARG A 1 77 ? 4.986 6.877 -8.714 1.00 89.38 77 ARG A O 1
ATOM 634 N N . HIS A 1 78 ? 4.054 4.977 -7.951 1.00 86.12 78 HIS A N 1
ATOM 635 C CA . HIS A 1 78 ? 4.917 4.816 -6.777 1.00 86.12 78 HIS A CA 1
ATOM 636 C C . HIS A 1 78 ? 6.206 4.030 -7.059 1.00 86.12 78 HIS A C 1
ATOM 638 O O . HIS A 1 78 ? 6.919 3.668 -6.127 1.00 86.12 78 HIS A O 1
ATOM 644 N N . ASN A 1 79 ? 6.525 3.743 -8.329 1.00 85.38 79 ASN A N 1
ATOM 645 C CA . ASN A 1 79 ? 7.654 2.883 -8.716 1.00 85.38 79 ASN A CA 1
ATOM 646 C C . ASN A 1 79 ? 7.667 1.525 -7.978 1.00 85.38 79 ASN A C 1
ATOM 648 O O .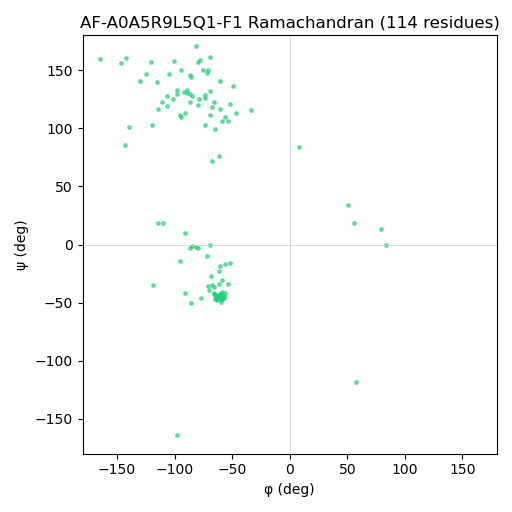 ASN A 1 79 ? 8.722 0.959 -7.679 1.00 85.38 79 ASN A O 1
ATOM 652 N N . LEU A 1 80 ? 6.486 0.982 -7.688 1.00 84.56 80 LEU A N 1
ATOM 653 C CA . LEU A 1 80 ? 6.331 -0.310 -7.037 1.00 84.56 80 LEU A CA 1
ATOM 654 C C . LEU A 1 80 ? 6.266 -1.407 -8.097 1.00 84.56 80 LEU A C 1
ATOM 656 O O . LEU A 1 80 ? 5.475 -1.345 -9.035 1.00 84.56 80 LEU A O 1
ATOM 660 N N . SER A 1 81 ? 7.066 -2.454 -7.928 1.00 76.62 81 SER A N 1
ATOM 661 C CA . SER A 1 81 ? 6.867 -3.695 -8.671 1.00 76.62 81 SER A CA 1
ATOM 662 C C . SER A 1 81 ? 5.745 -4.514 -8.028 1.00 76.62 81 SER A C 1
ATOM 664 O O . SER A 1 81 ? 5.482 -4.398 -6.819 1.00 76.62 81 SER A O 1
ATOM 666 N N . PHE A 1 82 ? 5.127 -5.401 -8.815 1.00 67.56 82 PHE A N 1
ATOM 667 C CA . PHE A 1 82 ? 4.301 -6.470 -8.253 1.00 67.56 82 PHE A CA 1
ATOM 668 C C . PHE A 1 82 ? 5.103 -7.161 -7.137 1.00 67.56 82 PHE A C 1
ATOM 670 O O . PHE A 1 82 ? 6.321 -7.350 -7.297 1.00 67.56 82 PHE A O 1
ATOM 677 N N . PRO A 1 83 ? 4.494 -7.468 -5.983 1.00 60.97 83 PRO A N 1
ATOM 678 C CA . PRO A 1 83 ? 5.167 -8.305 -5.015 1.00 60.97 83 PRO A CA 1
ATOM 679 C C . PRO A 1 83 ? 5.343 -9.683 -5.651 1.00 60.97 83 PRO A C 1
ATOM 681 O O . PRO A 1 83 ? 4.410 -10.476 -5.695 1.00 60.97 83 PRO A O 1
ATOM 684 N N . ASN A 1 84 ? 6.541 -9.965 -6.169 1.00 46.97 84 ASN A N 1
ATOM 685 C CA . ASN A 1 84 ? 6.992 -11.333 -6.400 1.00 46.97 84 ASN A CA 1
ATOM 686 C C . ASN A 1 84 ? 7.166 -11.968 -5.021 1.00 46.97 84 ASN A C 1
ATOM 688 O O . ASN A 1 84 ? 8.280 -12.151 -4.540 1.00 46.97 84 ASN A O 1
ATOM 692 N N . ILE A 1 85 ? 6.054 -12.246 -4.347 1.00 48.88 85 ILE A N 1
ATOM 693 C CA . ILE A 1 85 ? 6.050 -13.317 -3.371 1.00 48.88 85 ILE A CA 1
ATOM 694 C C . ILE A 1 85 ? 6.235 -14.545 -4.250 1.00 48.88 85 ILE A C 1
ATOM 696 O O . ILE A 1 85 ? 5.414 -14.729 -5.153 1.00 48.88 85 ILE A O 1
ATOM 700 N N . PRO A 1 86 ? 7.317 -15.327 -4.085 1.00 38.47 86 PRO A N 1
ATOM 701 C CA . PRO A 1 86 ? 7.366 -16.644 -4.681 1.00 38.47 86 PRO A CA 1
ATOM 702 C C . PRO A 1 86 ? 6.098 -17.315 -4.181 1.00 38.47 86 PRO A C 1
ATOM 704 O O . PRO A 1 86 ? 5.961 -17.555 -2.979 1.00 38.47 86 PRO A O 1
ATOM 707 N N . GLU A 1 87 ? 5.134 -17.442 -5.088 1.00 36.97 87 GLU A N 1
ATOM 708 C CA . GLU A 1 87 ? 3.900 -18.180 -4.924 1.00 36.97 87 GLU A CA 1
ATOM 709 C C . GLU A 1 87 ? 4.232 -19.363 -4.040 1.00 36.97 87 GLU A C 1
ATOM 711 O O . GLU A 1 87 ? 5.136 -20.103 -4.427 1.00 36.97 87 GLU A O 1
ATOM 716 N N . LEU A 1 88 ? 3.638 -19.409 -2.834 1.00 42.03 88 LEU A N 1
ATOM 717 C CA . LEU A 1 88 ? 3.690 -20.530 -1.897 1.00 42.03 88 LEU A CA 1
ATOM 7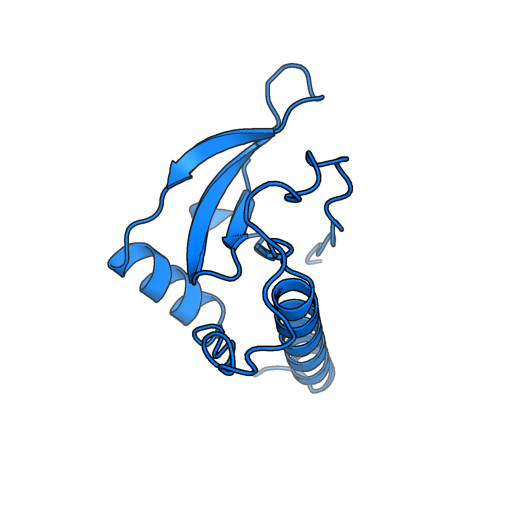18 C C . LEU A 1 88 ? 4.676 -21.588 -2.379 1.00 42.03 88 LEU A C 1
ATOM 720 O O . LEU A 1 88 ? 4.267 -22.495 -3.105 1.00 42.03 88 LEU A O 1
ATOM 724 N N . SER A 1 89 ? 5.975 -21.426 -2.097 1.00 36.25 89 S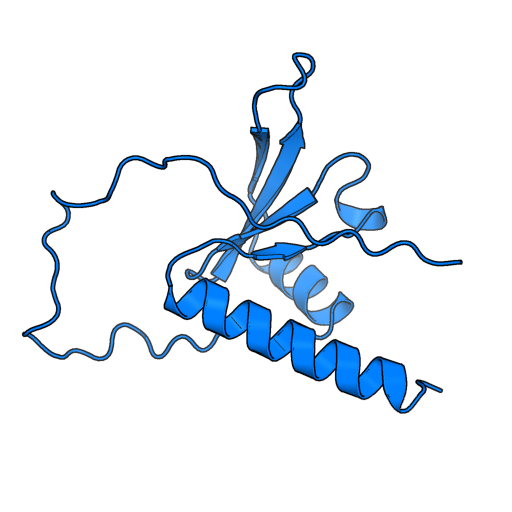ER A N 1
ATOM 725 C CA . SER A 1 89 ? 6.922 -22.465 -2.477 1.00 36.25 89 SER A CA 1
ATOM 726 C C . SER A 1 89 ? 6.393 -23.726 -1.816 1.00 36.25 89 SER A C 1
ATOM 728 O O . SER A 1 89 ? 6.301 -23.790 -0.588 1.00 36.25 89 SER A O 1
ATOM 730 N N . LEU A 1 90 ? 5.894 -24.640 -2.654 1.00 40.91 90 LEU A N 1
ATOM 731 C CA . LEU A 1 90 ? 5.252 -25.894 -2.301 1.00 40.91 90 LEU A CA 1
ATOM 732 C C . LEU A 1 90 ? 6.268 -26.745 -1.539 1.00 40.91 90 LEU A C 1
ATOM 734 O O . LEU A 1 90 ? 6.857 -27.677 -2.073 1.00 40.91 90 LEU A O 1
ATOM 738 N N . HIS A 1 91 ? 6.500 -26.403 -0.281 1.00 39.62 91 HIS A N 1
ATOM 739 C CA . HIS A 1 91 ? 7.057 -27.301 0.696 1.00 39.62 91 HIS A CA 1
ATOM 740 C C . HIS A 1 91 ? 5.859 -27.885 1.440 1.00 39.62 91 HIS A C 1
ATOM 742 O O . HIS A 1 91 ? 5.178 -27.143 2.159 1.00 39.62 91 HIS A O 1
ATOM 748 N N . PRO A 1 92 ? 5.571 -29.189 1.268 1.00 45.28 92 PRO A N 1
ATOM 749 C CA . PRO A 1 92 ? 4.414 -29.839 1.886 1.00 45.28 92 PRO A CA 1
ATOM 750 C C . PRO A 1 92 ? 4.384 -29.699 3.420 1.00 45.28 92 PRO A C 1
ATOM 752 O O . PRO A 1 92 ? 3.323 -29.818 4.024 1.00 45.28 92 PRO A O 1
ATOM 755 N N . ASP A 1 93 ? 5.508 -29.337 4.042 1.00 48.12 93 ASP A N 1
ATOM 756 C CA . ASP A 1 93 ? 5.657 -29.214 5.494 1.00 48.12 93 ASP A CA 1
ATOM 757 C C . ASP A 1 93 ? 5.263 -27.842 6.079 1.00 48.12 93 ASP A C 1
ATOM 759 O O . ASP A 1 93 ? 5.319 -27.655 7.294 1.00 48.12 93 ASP A O 1
ATOM 763 N N . ARG A 1 94 ? 4.873 -26.855 5.254 1.00 44.28 94 ARG A N 1
ATOM 764 C CA . ARG A 1 94 ? 4.494 -25.498 5.718 1.00 44.28 94 ARG A CA 1
ATOM 765 C C . ARG A 1 94 ? 3.024 -25.133 5.499 1.00 44.28 94 ARG A C 1
ATOM 767 O O . ARG A 1 94 ? 2.666 -23.957 5.561 1.00 44.28 94 ARG A O 1
ATOM 774 N N . MET A 1 95 ? 2.147 -26.115 5.295 1.00 34.56 95 MET A N 1
ATOM 775 C CA . MET A 1 95 ? 0.707 -25.856 5.340 1.00 34.56 95 MET A CA 1
ATOM 776 C C . MET A 1 95 ? 0.263 -25.652 6.793 1.00 34.56 95 MET A C 1
ATOM 778 O O . MET A 1 95 ? 0.088 -26.615 7.537 1.00 34.56 95 MET A O 1
ATOM 782 N N . MET A 1 96 ? 0.027 -24.403 7.207 1.00 39.06 96 MET A N 1
ATOM 783 C CA . MET A 1 96 ? -0.889 -24.191 8.327 1.00 39.06 96 MET A CA 1
ATOM 784 C C . MET A 1 96 ? -2.316 -24.435 7.822 1.00 39.06 96 MET A C 1
ATOM 786 O O . MET A 1 96 ? -2.715 -23.830 6.823 1.00 39.06 96 MET A O 1
ATOM 790 N N . PRO A 1 97 ? -3.105 -25.310 8.468 1.00 38.22 97 PRO A N 1
ATOM 791 C CA . PRO A 1 97 ? -4.495 -25.500 8.090 1.00 38.22 97 PRO A CA 1
ATOM 792 C C . PRO A 1 97 ? -5.256 -24.178 8.241 1.00 38.22 97 PRO A C 1
ATOM 794 O O . PRO A 1 97 ? -5.082 -23.455 9.222 1.00 38.22 97 PRO A O 1
ATOM 797 N N . ILE A 1 98 ? -6.157 -23.907 7.292 1.00 46.16 98 ILE A N 1
ATOM 798 C CA . ILE A 1 98 ? -6.995 -22.692 7.178 1.00 46.16 98 ILE A CA 1
ATOM 799 C C . ILE A 1 98 ? -7.767 -22.365 8.479 1.00 46.16 98 ILE A C 1
ATOM 801 O O . ILE A 1 98 ? -8.201 -21.238 8.692 1.00 46.16 98 ILE A O 1
ATOM 805 N N . LYS A 1 99 ? -7.879 -23.324 9.405 1.00 40.06 99 LYS A N 1
ATOM 806 C CA . LYS A 1 99 ? -8.486 -23.164 10.734 1.00 40.06 99 LYS A CA 1
ATOM 807 C C . LYS A 1 99 ? -7.661 -22.333 11.733 1.00 40.06 99 LYS A C 1
ATOM 809 O O . LYS A 1 99 ? -8.200 -21.990 12.778 1.00 40.06 99 LYS A O 1
ATOM 814 N N . ASN A 1 100 ? -6.406 -21.989 11.422 1.00 36.09 100 ASN A N 1
ATOM 815 C CA . ASN A 1 100 ? -5.493 -21.296 12.344 1.00 36.09 100 ASN A CA 1
ATOM 816 C C . ASN A 1 100 ? -5.180 -19.842 11.953 1.00 36.09 100 ASN A C 1
ATOM 818 O O . ASN A 1 100 ? -4.190 -19.290 12.428 1.00 36.09 100 ASN A O 1
ATOM 822 N N . LEU A 1 101 ? -5.994 -19.207 11.101 1.00 40.97 101 LEU A N 1
ATOM 823 C CA . LEU A 1 101 ? -5.831 -17.783 10.806 1.00 40.97 101 LEU A CA 1
ATOM 824 C C . LEU A 1 101 ? -5.990 -16.982 12.118 1.00 40.97 101 LEU A C 1
ATOM 826 O O . LEU A 1 101 ? -7.067 -17.035 12.720 1.00 40.97 101 LEU A O 1
ATOM 830 N N . PRO A 1 102 ? -4.958 -16.272 12.614 1.00 36.28 102 PRO A N 1
ATOM 831 C CA . PRO A 1 102 ? -5.112 -15.475 13.818 1.00 36.28 102 PRO A CA 1
ATOM 832 C C . PRO A 1 102 ? -6.103 -14.346 13.525 1.00 36.28 102 PRO A C 1
ATOM 834 O O . PRO A 1 102 ? -5.907 -13.553 12.604 1.00 36.28 102 PRO A O 1
ATOM 837 N N . LEU A 1 103 ? -7.180 -14.283 14.312 1.00 40.78 103 LEU A N 1
ATOM 838 C CA . LEU A 1 103 ? -8.064 -13.121 14.364 1.00 40.78 103 LEU A CA 1
ATOM 839 C C . LEU A 1 103 ? -7.192 -11.880 14.608 1.00 40.78 103 LEU A C 1
ATOM 841 O O . LEU A 1 103 ? -6.452 -11.838 15.594 1.00 40.78 103 LEU A O 1
ATOM 845 N N . LEU A 1 104 ? -7.242 -10.915 13.679 1.00 40.28 104 LEU A N 1
ATOM 846 C CA . LEU A 1 104 ? -6.443 -9.689 13.704 1.00 40.28 104 LEU A CA 1
ATOM 847 C C . LEU A 1 104 ? -6.489 -9.045 15.097 1.00 40.28 104 LEU A C 1
ATOM 849 O O . LEU A 1 104 ? -7.514 -8.504 15.506 1.00 40.28 104 LEU A O 1
ATOM 853 N N . LYS A 1 105 ? -5.352 -9.030 15.798 1.00 32.50 105 LYS A N 1
ATOM 854 C CA . LYS A 1 105 ? -5.072 -7.985 16.782 1.00 32.50 105 LYS A CA 1
ATOM 855 C C . LYS A 1 105 ? -4.342 -6.875 16.039 1.00 32.50 105 LYS A C 1
ATOM 857 O O . LYS A 1 105 ? -3.260 -7.079 15.495 1.00 32.50 105 LYS A O 1
ATOM 862 N N . SER A 1 106 ? -5.019 -5.742 15.945 1.00 42.69 106 SER A N 1
ATOM 863 C CA . SER A 1 106 ? -4.635 -4.536 15.224 1.00 42.69 106 SER A CA 1
ATOM 864 C C . SER A 1 106 ? -3.301 -3.971 15.715 1.00 42.69 106 SER A C 1
ATOM 866 O O . SER A 1 106 ? -3.248 -3.338 16.765 1.00 42.69 106 SER A O 1
ATOM 868 N N . SER A 1 107 ? -2.255 -4.138 14.914 1.00 37.78 107 SER A N 1
ATOM 869 C CA . SER A 1 107 ? -1.071 -3.278 14.945 1.00 37.78 107 SER A CA 1
ATOM 870 C C . SER A 1 107 ? -0.589 -3.110 13.512 1.00 37.78 107 SER A C 1
ATOM 872 O O . SER A 1 107 ? 0.229 -3.885 13.022 1.00 37.78 107 SER A O 1
ATOM 874 N N . ILE A 1 108 ? -1.163 -2.130 12.813 1.00 46.06 108 ILE A N 1
ATOM 875 C CA . ILE A 1 108 ? -0.665 -1.687 11.510 1.00 46.06 108 ILE A CA 1
ATOM 876 C C . ILE A 1 108 ? 0.522 -0.759 11.799 1.00 46.06 108 ILE A C 1
ATOM 878 O O . ILE A 1 108 ? 0.334 0.236 12.500 1.00 46.06 108 ILE A O 1
ATOM 882 N N . PRO A 1 109 ? 1.742 -1.053 11.322 1.00 36.44 109 PRO A N 1
ATOM 883 C CA . PRO A 1 109 ? 2.845 -0.111 11.438 1.00 36.44 109 PRO A CA 1
ATOM 884 C C . PRO A 1 109 ? 2.587 1.098 10.524 1.00 36.44 109 PRO A C 1
ATOM 886 O O . PRO A 1 109 ? 2.602 0.984 9.300 1.00 36.44 109 PRO A O 1
ATOM 889 N N . THR A 1 110 ? 2.336 2.260 11.127 1.00 36.44 110 THR A N 1
ATOM 890 C CA . THR A 1 110 ? 2.169 3.548 10.437 1.00 36.44 110 THR A CA 1
ATOM 891 C C . THR A 1 110 ? 3.537 4.206 10.239 1.00 36.44 110 THR A C 1
ATOM 893 O O . THR A 1 110 ? 4.282 4.362 11.205 1.00 36.44 110 THR A O 1
ATOM 896 N N . ILE A 1 111 ? 3.869 4.643 9.020 1.00 43.94 111 ILE A N 1
ATOM 897 C CA . ILE A 1 111 ? 4.998 5.557 8.778 1.00 43.94 111 ILE A CA 1
ATOM 898 C C . ILE A 1 111 ? 4.429 6.880 8.262 1.00 43.94 111 ILE A C 1
ATOM 900 O O . ILE A 1 111 ? 3.810 6.916 7.202 1.00 43.94 111 ILE A O 1
ATOM 904 N N . ASN A 1 112 ? 4.635 7.955 9.028 1.00 31.30 112 ASN A N 1
ATOM 905 C CA . ASN A 1 112 ? 4.360 9.330 8.613 1.00 31.30 112 ASN A CA 1
ATOM 906 C C . ASN A 1 112 ? 5.501 9.818 7.720 1.00 31.30 112 ASN A C 1
ATOM 908 O O . ASN A 1 112 ? 6.657 9.806 8.144 1.00 31.30 112 ASN A O 1
ATOM 912 N N . ILE A 1 113 ? 5.178 10.285 6.517 1.00 40.44 113 ILE A N 1
ATOM 913 C CA . ILE A 1 113 ? 6.125 11.002 5.664 1.00 40.44 113 ILE A CA 1
ATOM 914 C C . ILE A 1 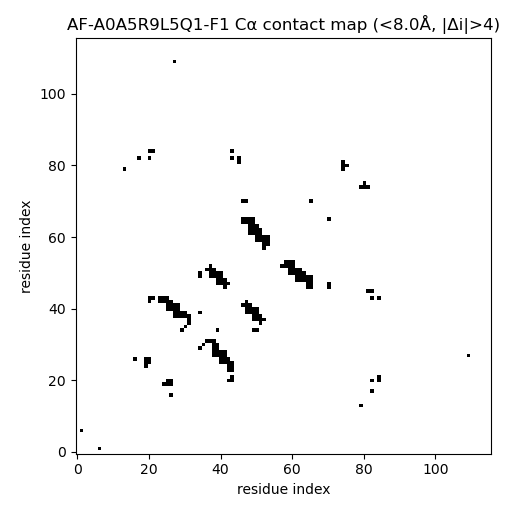113 ? 5.535 12.390 5.420 1.00 40.44 113 ILE A C 1
ATOM 916 O O . ILE A 1 113 ? 4.593 12.545 4.647 1.00 40.44 113 ILE A O 1
ATOM 920 N N . SER A 1 114 ? 6.067 13.386 6.128 1.00 30.38 114 SER A N 1
ATOM 921 C CA . SER A 1 114 ? 5.788 14.803 5.887 1.00 30.38 114 SER A CA 1
ATOM 922 C C . SER A 1 114 ? 6.796 15.335 4.873 1.00 30.38 114 SER A C 1
ATOM 924 O O . SER A 1 114 ? 7.996 15.109 5.034 1.00 30.38 114 SER A O 1
ATOM 926 N N . PHE A 1 115 ? 6.325 16.056 3.858 1.00 38.28 115 PHE A N 1
ATOM 927 C CA . PHE A 1 115 ? 7.184 16.831 2.963 1.00 38.28 115 PHE A CA 1
ATOM 928 C C . PHE A 1 115 ? 7.200 18.292 3.427 1.00 38.28 115 PHE A C 1
ATOM 930 O O . PHE A 1 115 ? 6.137 18.866 3.675 1.00 38.28 115 PHE A O 1
ATOM 937 N N . SER A 1 116 ? 8.407 18.843 3.580 1.00 48.00 116 SER A N 1
ATOM 938 C CA . SER A 1 116 ? 8.688 20.259 3.859 1.00 48.00 116 SER A CA 1
ATOM 939 C C . SER A 1 116 ? 8.944 21.026 2.571 1.00 48.00 116 SER A C 1
ATOM 941 O O . SER A 1 116 ? 9.585 20.430 1.674 1.00 48.00 116 SER A O 1
#

pLDDT: mean 76.14, std 23.47, range [30.38, 97.69]

Radius of gyration: 15.94 Å; Cα contacts (8 Å, |Δi|>4): 108; chains: 1; bounding box: 37×50×31 Å

Mean predicted aligned error: 11.97 Å

Foldseek 3Di:
DDDPVRVVVLVVLLVVCLVCLVVFHWDWDDDCVVQPQWIWTQTNVRWIFRWHQDPVNPDIDTPDTDDPVVSVVVCVVSVHDRNPPVPPPPPVVPDDDPVPDPDDPDDDDDDDDDDD